Protein AF-A0A4D6HGR4-F1 (afdb_monomer_lite)

pLDDT: mean 90.15, std 4.47, range [66.94, 95.19]

Foldseek 3Di:
DVVLLVVLLVLLLVLVVLCVVVVHADPDPVLRVQCVVPNSVSVVVVLVVLVVVLVVVLVVDDPCSVVSSVVNRVVSNVNSVVSVVVND

Sequence (88 aa):
MWVGLVAVLLADVVSTYAGLQAGMTEGNPAMRIAIETAGIAALVAVKLVVLGFGAGVRTLLDERGAVVPLGLAIPWFVAAASNATHLL

Radius of gyration: 13.84 Å; chains: 1; bounding box: 31×25×39 Å

Organism: NCBI:txid1457250

Secondary structure (DSSP, 8-state):
-HHHHHHHHHHHHHHHHHHHHTT---SSHHHHHHHHHHTHHHHHHHHHHHHHHHHHHHHT-STTTTHHHHHHHHHHHHHHHHHHHHH-

InterPro domains:
  IPR043717 Domain of unknown function DUF5658 [PF18902] (5-57)

Structure (mmCIF, N/CA/C/O backbone):
data_AF-A0A4D6HGR4-F1
#
_entry.id   AF-A0A4D6HGR4-F1
#
loop_
_atom_site.group_PDB
_atom_site.id
_atom_site.type_symbol
_atom_site.label_atom_id
_atom_site.label_alt_id
_atom_site.label_comp_id
_atom_site.label_asym_id
_atom_site.label_entity_id
_atom_site.label_seq_id
_atom_site.pdbx_PDB_ins_code
_atom_site.Cartn_x
_atom_site.Cartn_y
_atom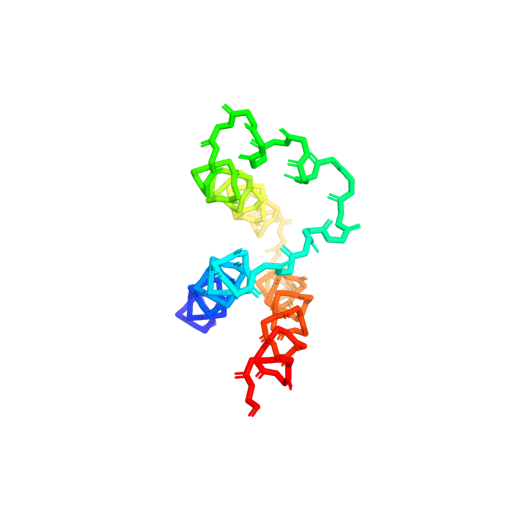_site.Cartn_z
_atom_site.occupancy
_atom_site.B_iso_or_equiv
_atom_site.auth_seq_id
_atom_site.auth_comp_id
_atom_site.auth_asym_id
_atom_site.auth_atom_id
_atom_site.pdbx_PDB_model_num
ATOM 1 N N . MET A 1 1 ? 10.044 -12.094 -9.143 1.00 66.94 1 MET A N 1
ATOM 2 C CA . MET A 1 1 ? 10.075 -10.779 -8.455 1.00 66.94 1 MET A CA 1
ATOM 3 C C . MET A 1 1 ? 8.683 -10.214 -8.202 1.00 66.94 1 MET A C 1
ATOM 5 O O . MET A 1 1 ? 8.393 -9.910 -7.057 1.00 66.94 1 MET A O 1
ATOM 9 N N . TRP A 1 2 ? 7.797 -10.146 -9.202 1.00 75.12 2 TRP A N 1
ATOM 10 C CA . TRP A 1 2 ? 6.423 -9.645 -9.020 1.00 75.12 2 TRP A CA 1
ATOM 11 C C . TRP A 1 2 ? 5.602 -10.386 -7.957 1.00 75.12 2 TRP A C 1
ATOM 13 O O . TRP A 1 2 ? 4.936 -9.736 -7.166 1.00 75.12 2 TRP A O 1
ATOM 23 N N . VAL A 1 3 ? 5.720 -11.716 -7.863 1.00 83.19 3 VAL A N 1
ATOM 24 C CA . VAL A 1 3 ? 5.060 -12.500 -6.797 1.00 83.19 3 VAL A CA 1
ATOM 25 C C . VAL A 1 3 ? 5.496 -12.040 -5.401 1.00 83.19 3 VAL A C 1
ATOM 27 O O . VAL A 1 3 ? 4.657 -11.860 -4.528 1.00 83.19 3 VAL A O 1
ATOM 30 N N . GLY A 1 4 ? 6.795 -11.784 -5.203 1.00 85.94 4 GLY A N 1
ATOM 31 C CA . GLY A 1 4 ? 7.317 -11.268 -3.935 1.00 85.94 4 GLY A CA 1
ATOM 32 C C . GLY A 1 4 ? 6.810 -9.859 -3.628 1.00 85.94 4 GLY A C 1
ATOM 33 O O . GLY A 1 4 ? 6.411 -9.589 -2.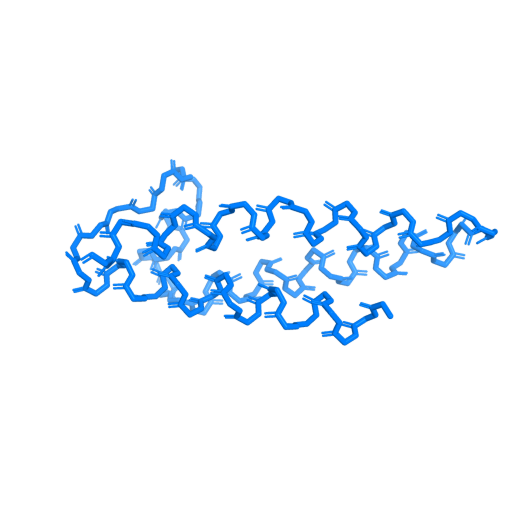503 1.00 85.94 4 GLY A O 1
ATOM 34 N N . LEU A 1 5 ? 6.739 -8.985 -4.637 1.00 86.88 5 LEU A N 1
ATOM 35 C CA . LEU A 1 5 ? 6.152 -7.651 -4.488 1.00 86.88 5 LEU A CA 1
ATOM 36 C C . LEU A 1 5 ? 4.669 -7.719 -4.095 1.00 86.88 5 LEU A C 1
ATOM 38 O O . LEU A 1 5 ? 4.244 -6.980 -3.215 1.00 86.88 5 LEU A O 1
ATOM 42 N N . VAL A 1 6 ? 3.893 -8.613 -4.715 1.00 89.50 6 VAL A N 1
ATOM 43 C CA . VAL A 1 6 ? 2.478 -8.821 -4.371 1.00 89.50 6 VAL A CA 1
ATOM 44 C C . VAL A 1 6 ? 2.340 -9.361 -2.949 1.00 89.50 6 VAL A C 1
ATOM 46 O O . VAL A 1 6 ? 1.510 -8.863 -2.197 1.00 89.50 6 VAL A O 1
ATOM 49 N N . ALA A 1 7 ? 3.172 -10.324 -2.545 1.00 91.44 7 ALA A N 1
ATOM 50 C CA . ALA A 1 7 ? 3.163 -10.847 -1.180 1.00 91.44 7 ALA A CA 1
ATOM 51 C C . ALA A 1 7 ? 3.465 -9.750 -0.145 1.00 91.44 7 ALA A C 1
ATOM 53 O O . ALA A 1 7 ? 2.752 -9.629 0.847 1.00 91.44 7 ALA A O 1
ATOM 54 N N . VAL A 1 8 ? 4.469 -8.907 -0.407 1.00 91.94 8 VAL A N 1
ATOM 55 C CA . VAL A 1 8 ? 4.804 -7.763 0.452 1.00 91.94 8 VAL A CA 1
ATOM 56 C C . VAL A 1 8 ? 3.678 -6.729 0.479 1.00 91.94 8 VAL A C 1
ATOM 58 O O . VAL A 1 8 ? 3.344 -6.219 1.543 1.00 91.94 8 VAL A O 1
ATOM 61 N N . LEU A 1 9 ? 3.053 -6.444 -0.665 1.00 91.94 9 LEU A N 1
ATOM 62 C CA . LEU A 1 9 ? 1.897 -5.553 -0.739 1.00 91.94 9 LEU A CA 1
ATOM 63 C C . LEU A 1 9 ? 0.733 -6.066 0.113 1.00 91.94 9 LEU A C 1
ATOM 65 O O . LEU A 1 9 ? 0.114 -5.282 0.827 1.00 91.94 9 LEU A O 1
ATOM 69 N N . LEU A 1 10 ? 0.435 -7.365 0.039 1.00 93.62 10 LEU A N 1
ATOM 70 C CA . LEU A 1 10 ? -0.627 -7.977 0.833 1.00 93.62 10 LEU A CA 1
ATOM 71 C C . LEU A 1 10 ? -0.292 -7.932 2.324 1.00 93.62 10 LEU A C 1
ATOM 73 O O . LEU A 1 10 ? -1.150 -7.556 3.118 1.00 93.62 10 LEU A O 1
ATOM 77 N N . ALA A 1 11 ? 0.947 -8.261 2.696 1.00 92.44 11 ALA A N 1
ATOM 78 C CA . ALA A 1 11 ? 1.407 -8.185 4.079 1.00 92.44 11 ALA A CA 1
ATOM 79 C C . ALA A 1 11 ? 1.275 -6.762 4.640 1.00 92.44 11 ALA A C 1
ATOM 81 O O . ALA A 1 11 ? 0.754 -6.587 5.737 1.00 92.44 11 ALA A O 1
ATOM 82 N N . ASP A 1 12 ? 1.668 -5.749 3.869 1.00 93.69 12 ASP A N 1
ATOM 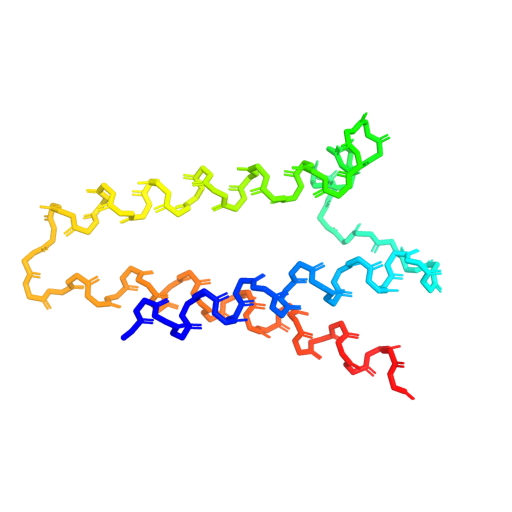83 C CA . ASP A 1 12 ? 1.518 -4.344 4.244 1.00 93.69 12 ASP A CA 1
ATOM 84 C C . ASP A 1 12 ? 0.044 -3.982 4.474 1.00 93.69 12 ASP A C 1
ATOM 86 O O . ASP A 1 12 ? -0.304 -3.571 5.579 1.00 93.69 12 ASP A O 1
ATOM 90 N N . VAL A 1 13 ? -0.848 -4.254 3.512 1.00 94.19 13 VAL A N 1
ATOM 91 C CA . VAL A 1 13 ? -2.286 -3.947 3.648 1.00 94.19 13 VAL A CA 1
ATOM 92 C C . VAL A 1 13 ? -2.909 -4.652 4.854 1.00 94.19 13 VAL A C 1
ATOM 94 O O . VAL A 1 13 ? -3.638 -4.022 5.620 1.00 94.19 13 VAL A O 1
ATOM 97 N N . VAL A 1 14 ? -2.623 -5.944 5.039 1.00 94.81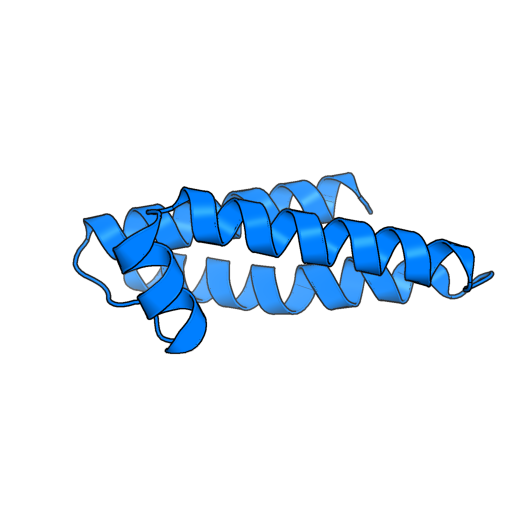 14 VAL A N 1
ATOM 98 C CA . VAL A 1 14 ? -3.159 -6.731 6.158 1.00 94.81 14 VAL A CA 1
ATOM 99 C C . VAL A 1 14 ? -2.629 -6.213 7.490 1.00 94.81 14 VAL A C 1
ATOM 101 O O . VAL A 1 14 ? -3.408 -6.054 8.425 1.00 94.81 14 VAL A O 1
ATOM 104 N N . SER A 1 15 ? -1.332 -5.917 7.581 1.00 92.25 15 SER A N 1
ATOM 105 C CA . SER A 1 15 ? -0.718 -5.418 8.812 1.00 92.25 15 SER A CA 1
ATOM 106 C C . SER A 1 15 ? -1.251 -4.037 9.203 1.00 92.25 15 SER A C 1
ATOM 108 O O . SER A 1 15 ? -1.563 -3.819 10.369 1.00 92.25 15 SER A O 1
ATOM 110 N N . THR A 1 16 ? -1.441 -3.135 8.234 1.00 92.38 16 THR A N 1
ATOM 111 C CA . THR A 1 16 ? -2.024 -1.810 8.472 1.00 92.38 16 THR A CA 1
ATOM 112 C C . THR A 1 16 ? -3.479 -1.941 8.893 1.00 92.38 16 THR A C 1
ATOM 114 O O . THR A 1 16 ? -3.895 -1.320 9.864 1.00 92.38 16 THR A O 1
ATOM 117 N N . TYR A 1 17 ? -4.254 -2.800 8.226 1.00 93.25 17 TYR A N 1
ATOM 118 C CA . TYR A 1 17 ? -5.630 -3.069 8.629 1.00 93.25 17 TYR A CA 1
ATOM 119 C C . TYR A 1 17 ? -5.708 -3.624 10.057 1.00 93.25 17 TYR A C 1
ATOM 121 O O . TYR A 1 17 ? -6.481 -3.117 10.864 1.00 93.25 17 TYR A O 1
ATOM 129 N N . ALA A 1 18 ? -4.881 -4.614 10.398 1.00 93.31 18 ALA A N 1
ATOM 130 C CA . ALA A 1 18 ? -4.826 -5.180 11.743 1.00 93.31 18 ALA A CA 1
ATOM 131 C C . ALA A 1 18 ? -4.401 -4.141 12.797 1.00 93.31 18 ALA A C 1
ATOM 133 O O . ALA A 1 18 ? -5.031 -4.060 13.848 1.00 93.31 18 ALA A O 1
ATOM 134 N N . GLY A 1 19 ? -3.406 -3.300 12.497 1.00 92.62 19 GLY A N 1
ATOM 135 C CA . GLY A 1 19 ? -2.981 -2.195 13.362 1.00 92.62 19 GLY A CA 1
ATOM 136 C C . GLY A 1 19 ? -4.101 -1.194 13.630 1.00 92.62 19 GLY A C 1
ATOM 137 O O . GLY A 1 19 ? -4.356 -0.846 14.782 1.00 92.62 19 GLY A O 1
ATOM 138 N N . LEU A 1 20 ? -4.831 -0.787 12.589 1.00 92.50 20 LEU A N 1
ATOM 139 C CA . LEU A 1 20 ? -5.985 0.106 12.730 1.00 92.50 20 LEU A CA 1
ATOM 140 C C . LEU A 1 20 ? -7.085 -0.518 13.601 1.00 92.50 20 LEU A C 1
ATOM 142 O O . LEU A 1 20 ? -7.647 0.166 14.453 1.00 92.50 20 LEU A O 1
ATOM 146 N N . GLN A 1 21 ? -7.360 -1.818 13.446 1.00 92.19 21 GLN A N 1
ATOM 147 C CA . GLN A 1 21 ? -8.325 -2.528 14.299 1.00 92.19 21 GLN A CA 1
ATOM 148 C C . GLN A 1 21 ? -7.848 -2.668 15.753 1.00 92.19 21 GLN A C 1
ATOM 150 O O . GLN A 1 21 ? -8.667 -2.703 16.668 1.00 92.19 21 GLN A O 1
ATOM 155 N N . ALA A 1 22 ? -6.534 -2.698 15.981 1.00 91.38 22 ALA A N 1
ATOM 156 C CA . ALA A 1 22 ? -5.926 -2.681 17.309 1.00 91.38 22 ALA A CA 1
ATOM 157 C C . ALA A 1 22 ? -5.857 -1.269 17.938 1.00 91.38 22 ALA A C 1
ATOM 159 O O . ALA A 1 22 ? -5.320 -1.111 19.033 1.00 91.38 22 ALA A O 1
ATOM 160 N N . GLY A 1 23 ? -6.393 -0.237 17.272 1.00 91.06 23 GLY A N 1
ATOM 161 C CA . GLY A 1 23 ? -6.410 1.144 17.764 1.00 91.06 23 GLY A CA 1
ATOM 162 C C . GLY A 1 23 ? -5.146 1.950 17.449 1.00 91.06 23 GLY A C 1
ATOM 163 O O . GLY A 1 23 ? -4.995 3.069 17.942 1.00 91.06 23 GLY A O 1
ATOM 164 N N . MET A 1 24 ? -4.239 1.418 16.623 1.00 89.38 24 MET A N 1
ATOM 165 C CA . MET A 1 24 ? -3.108 2.190 16.110 1.00 89.38 24 MET A CA 1
ATOM 166 C C . MET A 1 24 ? -3.601 3.267 15.143 1.00 89.38 24 MET A C 1
ATOM 168 O O . MET A 1 24 ? -4.643 3.144 14.502 1.00 89.38 24 MET A O 1
ATOM 172 N N . THR A 1 25 ? -2.827 4.340 15.017 1.00 89.06 25 THR A N 1
ATOM 173 C CA . THR A 1 25 ? -3.110 5.421 14.070 1.00 89.06 25 THR A CA 1
ATOM 174 C C . THR A 1 25 ? -2.118 5.365 12.918 1.00 89.06 25 THR A C 1
ATOM 176 O O . THR A 1 25 ? -0.923 5.181 13.139 1.00 89.06 25 THR A O 1
ATOM 179 N N . GLU A 1 26 ? -2.606 5.565 11.693 1.00 90.00 26 GLU A N 1
ATOM 180 C CA . GLU A 1 26 ? -1.752 5.683 10.510 1.00 90.00 26 GLU A CA 1
ATOM 181 C C . GLU A 1 26 ? -0.761 6.851 10.676 1.00 90.00 26 GLU A C 1
ATOM 183 O O . GLU A 1 26 ? -1.152 7.992 10.954 1.00 90.00 26 GLU A O 1
ATOM 188 N N . GLY A 1 27 ? 0.532 6.551 10.524 1.00 87.44 27 GLY A N 1
ATOM 189 C CA . GLY A 1 27 ? 1.618 7.504 10.754 1.00 87.44 27 GLY A CA 1
ATOM 190 C C . GLY A 1 27 ? 1.760 8.524 9.627 1.00 87.44 27 GLY A C 1
ATOM 191 O O . GLY A 1 27 ? 2.210 9.645 9.860 1.00 87.44 27 GLY A O 1
ATOM 192 N N . ASN A 1 28 ? 1.346 8.167 8.408 1.00 89.12 28 ASN A N 1
ATOM 193 C CA . ASN A 1 28 ? 1.327 9.079 7.271 1.00 89.12 28 ASN A CA 1
ATOM 194 C C . ASN A 1 28 ? 0.067 9.973 7.315 1.00 89.12 28 ASN A C 1
ATOM 196 O O . ASN A 1 28 ? -1.030 9.464 7.083 1.00 89.12 28 ASN A O 1
ATOM 200 N N . PRO A 1 29 ? 0.182 11.304 7.520 1.00 90.69 29 PRO A N 1
ATOM 201 C CA . PRO A 1 29 ? -0.985 12.178 7.667 1.00 90.69 29 PRO A CA 1
ATOM 202 C C . PRO A 1 29 ? -1.906 12.192 6.442 1.00 90.69 29 PRO A C 1
ATOM 204 O O . PRO A 1 29 ? -3.124 12.247 6.593 1.00 90.69 29 PRO A O 1
ATOM 207 N N . ALA A 1 30 ? -1.342 12.119 5.232 1.00 93.25 30 ALA A N 1
ATOM 208 C CA . ALA A 1 30 ? -2.124 12.102 3.999 1.00 93.25 30 ALA A CA 1
ATOM 209 C C . ALA A 1 30 ? -2.880 10.778 3.842 1.00 93.25 30 ALA A C 1
ATOM 211 O O . ALA A 1 30 ? -4.061 10.774 3.497 1.00 93.25 30 ALA A O 1
ATOM 212 N N . MET A 1 31 ? -2.217 9.656 4.143 1.00 92.88 31 MET A N 1
ATOM 213 C CA . MET A 1 31 ? -2.860 8.342 4.109 1.00 92.88 31 MET A CA 1
ATOM 214 C C . MET A 1 31 ? -3.921 8.211 5.200 1.00 92.88 31 MET A C 1
ATOM 216 O O . MET A 1 31 ? -4.986 7.665 4.945 1.00 92.88 31 MET A O 1
ATOM 220 N N . ARG A 1 32 ? -3.673 8.774 6.385 1.00 92.44 32 ARG A N 1
ATOM 221 C CA . ARG A 1 32 ? -4.644 8.814 7.478 1.00 92.44 32 ARG A CA 1
ATOM 222 C C . ARG A 1 32 ? -5.943 9.490 7.049 1.00 92.44 32 ARG A C 1
ATOM 224 O O . ARG A 1 32 ? -6.994 8.877 7.169 1.00 92.44 32 ARG A O 1
ATOM 231 N N . ILE A 1 33 ? -5.868 10.687 6.464 1.00 93.88 33 ILE A N 1
ATOM 232 C CA . ILE A 1 33 ? -7.048 11.404 5.945 1.00 93.88 33 ILE A CA 1
ATOM 233 C C . ILE A 1 33 ? -7.763 10.573 4.866 1.00 93.88 33 ILE A C 1
ATOM 235 O O . ILE A 1 33 ? -8.993 10.502 4.822 1.00 93.88 33 ILE A O 1
ATOM 239 N N . ALA A 1 34 ? -7.004 9.914 3.990 1.00 93.94 34 ALA A N 1
ATOM 240 C CA . ALA A 1 34 ? -7.573 9.071 2.944 1.00 93.94 34 ALA A CA 1
ATOM 241 C C . ALA A 1 34 ? -8.305 7.843 3.525 1.00 93.94 34 ALA A C 1
ATOM 243 O O . ALA A 1 34 ? -9.397 7.501 3.077 1.00 93.94 34 ALA A O 1
ATOM 244 N N . ILE A 1 35 ? -7.742 7.208 4.556 1.00 93.94 35 ILE A N 1
ATOM 245 C CA . ILE A 1 35 ? -8.352 6.066 5.246 1.00 93.94 35 ILE A CA 1
ATOM 246 C C . ILE A 1 35 ? -9.568 6.503 6.070 1.00 93.94 35 ILE A C 1
ATOM 248 O O . ILE A 1 35 ? -10.579 5.810 6.066 1.00 93.94 35 ILE A O 1
ATOM 252 N N . GLU A 1 36 ? -9.527 7.657 6.731 1.00 92.31 36 GLU A N 1
ATOM 253 C CA . GLU A 1 36 ? -10.681 8.207 7.458 1.00 92.31 36 GLU A CA 1
ATOM 254 C C . GLU A 1 36 ? -11.868 8.507 6.524 1.00 92.31 36 GLU A C 1
ATOM 256 O O . GLU A 1 36 ? -13.020 8.366 6.925 1.00 92.31 36 GLU A O 1
ATOM 261 N N . THR A 1 37 ? -11.601 8.883 5.268 1.00 93.31 37 THR A N 1
ATOM 262 C CA . THR A 1 37 ? -12.642 9.244 4.288 1.00 93.31 37 THR A CA 1
ATOM 263 C C . THR A 1 37 ? -13.162 8.063 3.469 1.00 93.31 37 THR A C 1
ATOM 265 O O . THR A 1 37 ? -14.362 7.987 3.211 1.00 93.31 37 THR A O 1
ATOM 268 N N . ALA A 1 38 ? -12.291 7.143 3.049 1.00 91.06 38 ALA A N 1
ATOM 269 C CA . ALA A 1 38 ? -12.636 6.040 2.146 1.00 91.06 38 ALA A CA 1
ATOM 270 C C . ALA A 1 38 ? -12.292 4.643 2.702 1.00 91.06 38 ALA A C 1
ATOM 272 O O . ALA A 1 38 ? -12.382 3.638 1.992 1.00 91.06 38 ALA A O 1
ATOM 273 N N . GLY A 1 39 ? -11.915 4.553 3.977 1.00 91.62 39 GLY A N 1
ATOM 274 C CA . GLY A 1 39 ? -11.541 3.306 4.637 1.00 91.62 39 GLY A CA 1
ATOM 275 C C . GLY A 1 39 ? -10.254 2.698 4.079 1.00 91.62 39 GLY A C 1
ATOM 276 O O . GLY A 1 39 ? -9.472 3.329 3.366 1.00 91.62 39 GLY A O 1
ATOM 277 N N . ILE A 1 40 ? -10.052 1.408 4.352 1.00 91.56 40 ILE A N 1
ATOM 278 C CA . ILE A 1 40 ? -8.876 0.664 3.871 1.00 91.56 40 ILE A CA 1
ATOM 279 C C . ILE A 1 40 ? -8.786 0.608 2.332 1.00 91.56 40 ILE A C 1
ATOM 281 O O . ILE A 1 40 ? -7.706 0.402 1.776 1.00 91.56 40 ILE A O 1
ATOM 285 N N . ALA A 1 41 ? -9.898 0.844 1.626 1.00 92.69 41 ALA A N 1
ATOM 286 C CA . ALA A 1 41 ? -9.919 0.919 0.168 1.00 92.69 41 ALA A CA 1
ATOM 287 C C . ALA A 1 41 ? -9.030 2.055 -0.368 1.00 92.69 41 ALA A C 1
ATOM 289 O O . ALA A 1 41 ? -8.441 1.903 -1.437 1.00 92.69 41 ALA A O 1
ATOM 290 N N . ALA A 1 42 ? -8.860 3.145 0.390 1.00 93.62 42 ALA A N 1
ATOM 291 C CA . ALA A 1 42 ? -7.944 4.229 0.045 1.00 93.62 42 ALA A CA 1
ATOM 292 C C . ALA A 1 42 ? -6.490 3.747 -0.059 1.00 93.62 42 ALA A C 1
ATOM 294 O O . ALA A 1 42 ? -5.800 4.038 -1.038 1.00 93.62 42 ALA A O 1
ATOM 295 N N . LEU A 1 43 ? -6.045 2.948 0.916 1.00 93.19 43 LEU A N 1
ATOM 296 C CA . LEU A 1 43 ? -4.700 2.374 0.938 1.00 93.19 43 LEU A CA 1
ATOM 297 C C . LEU A 1 43 ? -4.475 1.458 -0.271 1.00 93.19 43 LEU A C 1
ATOM 299 O O . LEU A 1 43 ? -3.454 1.561 -0.952 1.00 93.19 43 LEU A O 1
ATOM 303 N N . VAL A 1 44 ? -5.448 0.590 -0.565 1.00 94.12 44 VAL A N 1
ATOM 304 C CA . VAL A 1 44 ? -5.388 -0.314 -1.722 1.00 94.12 44 VAL A CA 1
ATOM 305 C C . VAL A 1 44 ? -5.334 0.481 -3.027 1.00 94.12 44 VAL A C 1
ATOM 307 O O . VAL A 1 44 ? -4.475 0.210 -3.864 1.00 94.12 44 VAL A O 1
ATOM 310 N N . ALA A 1 45 ? -6.188 1.494 -3.188 1.00 95.19 45 ALA A N 1
ATOM 311 C CA . ALA A 1 45 ? -6.215 2.337 -4.379 1.00 95.19 45 ALA A CA 1
ATOM 312 C C . ALA A 1 45 ? -4.866 3.031 -4.616 1.00 95.19 45 ALA A C 1
ATOM 314 O O . ALA A 1 45 ? -4.316 2.946 -5.715 1.00 95.19 45 ALA A O 1
ATOM 315 N N . VAL A 1 46 ? -4.283 3.646 -3.583 1.00 94.06 46 VAL A N 1
ATOM 316 C CA . VAL A 1 46 ? -2.969 4.296 -3.693 1.00 94.06 46 VAL A CA 1
ATOM 317 C C . VAL A 1 46 ? -1.884 3.289 -4.075 1.00 94.06 46 VAL A C 1
ATOM 319 O O . VAL A 1 46 ? -1.080 3.568 -4.964 1.00 94.06 46 VAL A O 1
ATOM 322 N N . LYS A 1 47 ? -1.874 2.092 -3.477 1.00 92.81 47 LYS A N 1
ATOM 323 C CA . LYS A 1 47 ? -0.906 1.047 -3.842 1.00 92.81 47 LYS A CA 1
ATOM 324 C C . LYS A 1 47 ? -1.053 0.599 -5.293 1.00 92.81 47 LYS A C 1
ATOM 326 O O . LYS A 1 47 ? -0.039 0.403 -5.957 1.00 92.81 47 LYS A O 1
ATOM 331 N N . LEU A 1 48 ? -2.279 0.480 -5.805 1.00 93.56 48 LEU A N 1
ATOM 332 C CA . LEU A 1 48 ? -2.524 0.154 -7.212 1.00 93.56 48 LEU A CA 1
ATOM 333 C C . LEU A 1 48 ? -2.033 1.261 -8.153 1.00 9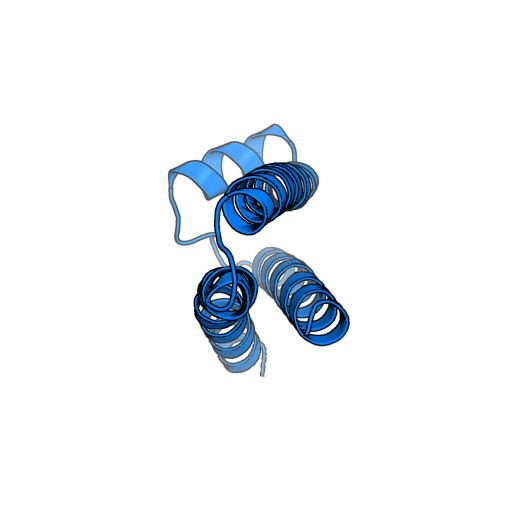3.56 48 LEU A C 1
ATOM 335 O O . LEU A 1 48 ? -1.403 0.949 -9.163 1.00 93.56 48 LEU A O 1
ATOM 339 N N . VAL A 1 49 ? -2.243 2.537 -7.810 1.00 95.19 49 VAL A N 1
ATOM 340 C CA . VAL A 1 49 ? -1.694 3.667 -8.583 1.00 95.19 49 VAL A CA 1
ATOM 341 C C . VAL A 1 49 ? -0.166 3.611 -8.609 1.00 95.19 49 VAL A C 1
ATOM 343 O O . VAL A 1 49 ? 0.437 3.715 -9.676 1.00 95.19 49 VAL A O 1
ATOM 346 N N . VAL A 1 50 ? 0.469 3.384 -7.457 1.00 92.94 50 VAL A N 1
ATOM 347 C CA . VAL A 1 50 ? 1.931 3.269 -7.348 1.00 92.94 50 VAL A CA 1
ATOM 348 C C . VAL A 1 50 ? 2.463 2.063 -8.129 1.00 92.94 50 VAL A C 1
ATOM 350 O O . VAL A 1 50 ? 3.472 2.185 -8.823 1.00 92.94 50 VAL A O 1
ATOM 353 N N . LEU A 1 51 ? 1.783 0.914 -8.072 1.00 92.38 51 LEU A N 1
ATOM 354 C CA . LEU A 1 51 ? 2.124 -0.258 -8.882 1.00 92.38 51 LEU A CA 1
ATOM 355 C C . LEU A 1 51 ? 2.016 0.031 -10.379 1.00 92.38 51 LEU A C 1
ATOM 357 O O . LEU A 1 51 ? 2.922 -0.335 -11.123 1.00 92.38 51 LEU A O 1
ATOM 361 N N . GLY A 1 52 ? 0.936 0.682 -10.819 1.00 93.06 52 GLY A N 1
ATOM 362 C CA . GLY A 1 52 ? 0.735 1.053 -12.219 1.00 93.06 52 GLY A CA 1
ATOM 363 C C . GLY A 1 52 ? 1.819 2.008 -12.713 1.00 93.06 52 GLY A C 1
ATOM 364 O O . GLY A 1 52 ? 2.419 1.778 -13.763 1.00 93.06 52 GLY A O 1
ATOM 365 N N . PHE A 1 53 ? 2.145 3.024 -11.911 1.00 93.62 53 PHE A N 1
ATOM 366 C CA . PHE A 1 53 ? 3.244 3.940 -12.201 1.00 93.62 53 PHE A CA 1
ATOM 367 C C . PHE A 1 53 ? 4.588 3.205 -12.280 1.00 93.62 53 PHE A C 1
ATOM 369 O O . PHE A 1 53 ? 5.319 3.360 -13.255 1.00 93.62 53 PHE A O 1
ATOM 376 N N . GLY A 1 54 ? 4.896 2.344 -11.306 1.00 90.12 54 GLY A N 1
ATOM 377 C CA . GLY A 1 54 ? 6.112 1.532 -11.317 1.00 90.12 54 GLY A CA 1
ATOM 378 C C . GLY A 1 54 ? 6.185 0.588 -12.521 1.00 90.12 54 GLY A C 1
ATOM 379 O O . GLY A 1 54 ? 7.235 0.459 -13.146 1.00 90.12 54 GLY A O 1
ATOM 380 N N . ALA A 1 55 ? 5.072 -0.034 -12.907 1.00 89.94 55 ALA A N 1
ATOM 381 C CA . ALA A 1 55 ? 5.009 -0.860 -14.107 1.00 89.94 55 ALA A CA 1
ATOM 382 C C . ALA A 1 55 ? 5.325 -0.041 -15.371 1.00 89.94 55 ALA A C 1
ATOM 384 O O . ALA A 1 55 ? 6.127 -0.493 -16.185 1.00 89.94 55 ALA A O 1
ATOM 385 N N . GLY A 1 56 ? 4.785 1.177 -15.491 1.00 92.31 56 GLY A N 1
ATOM 386 C CA . GLY A 1 56 ? 5.107 2.100 -16.585 1.00 92.31 56 GLY A CA 1
ATOM 387 C C . GLY A 1 56 ? 6.566 2.569 -16.577 1.00 92.31 56 GLY A C 1
ATOM 388 O O . GLY A 1 56 ? 7.220 2.582 -17.612 1.00 92.31 56 GLY A O 1
ATOM 389 N N . VAL A 1 57 ? 7.137 2.879 -15.411 1.00 90.81 57 VAL A N 1
ATOM 390 C CA . VAL A 1 57 ? 8.569 3.218 -15.308 1.00 90.81 57 VAL A CA 1
ATOM 391 C C . VAL A 1 57 ? 9.440 2.029 -15.706 1.00 90.81 57 VAL A C 1
ATOM 393 O O . VAL A 1 57 ? 10.443 2.202 -16.393 1.00 90.81 57 VAL A O 1
ATOM 396 N N . ARG A 1 58 ? 9.055 0.804 -15.331 1.00 87.94 58 ARG A N 1
ATOM 397 C CA . ARG A 1 58 ? 9.794 -0.402 -15.713 1.00 87.94 58 ARG A CA 1
ATOM 398 C C . ARG A 1 58 ? 9.861 -0.579 -17.230 1.00 87.94 58 ARG A C 1
ATOM 400 O O . ARG A 1 58 ? 10.884 -1.058 -17.695 1.00 87.94 58 ARG A O 1
ATOM 407 N N . THR A 1 59 ? 8.835 -0.205 -17.999 1.00 89.38 59 THR A N 1
ATOM 408 C CA . THR A 1 59 ? 8.895 -0.330 -19.469 1.00 89.38 59 THR A CA 1
ATOM 409 C C . THR A 1 59 ? 9.878 0.641 -20.120 1.00 89.38 59 THR A C 1
ATOM 411 O O . THR A 1 59 ? 10.238 0.443 -21.272 1.00 89.38 59 THR A O 1
ATOM 414 N N . LEU A 1 60 ? 10.312 1.680 -19.398 1.00 91.31 60 LEU A N 1
ATOM 415 C CA . LEU A 1 60 ? 11.329 2.639 -19.843 1.00 91.31 60 LEU A CA 1
ATOM 416 C C . LEU A 1 60 ? 12.751 2.229 -19.430 1.00 91.31 60 LEU A C 1
ATOM 418 O O . LEU A 1 60 ? 13.712 2.919 -19.761 1.00 91.31 60 LEU A O 1
ATOM 422 N N . LEU A 1 61 ? 12.885 1.151 -18.655 1.00 87.44 61 LEU A N 1
ATOM 423 C CA . LEU A 1 61 ? 14.154 0.657 -18.144 1.00 87.44 61 LEU A CA 1
ATOM 424 C C . LEU A 1 61 ? 14.464 -0.686 -18.794 1.00 87.44 61 LEU A C 1
ATOM 426 O O . LEU A 1 61 ? 13.685 -1.627 -18.663 1.00 87.44 61 LEU A O 1
ATOM 430 N N . ASP A 1 62 ? 15.638 -0.781 -19.411 1.00 84.38 62 ASP A N 1
ATOM 431 C CA . ASP A 1 62 ? 16.135 -2.019 -20.008 1.00 84.38 62 ASP A CA 1
ATOM 432 C C . ASP A 1 62 ? 16.531 -3.030 -18.904 1.00 84.38 62 ASP A C 1
ATOM 434 O O . ASP A 1 62 ? 15.728 -3.467 -18.074 1.00 84.38 62 ASP A O 1
ATOM 438 N N . GLU A 1 63 ? 17.810 -3.387 -18.800 1.00 82.00 63 GLU A N 1
ATOM 439 C CA . GLU A 1 63 ? 18.281 -4.432 -17.880 1.00 82.00 63 GLU A CA 1
ATOM 440 C C . GLU A 1 63 ? 18.108 -4.079 -16.388 1.00 82.00 63 GLU A C 1
ATOM 442 O O . GLU A 1 63 ? 18.096 -4.953 -15.520 1.00 82.00 63 GLU A O 1
ATOM 447 N N . ARG A 1 64 ? 17.907 -2.794 -16.062 1.00 83.19 64 ARG A N 1
ATOM 448 C CA . ARG A 1 64 ? 17.749 -2.295 -14.681 1.00 83.19 64 ARG A CA 1
ATOM 449 C C . ARG A 1 64 ? 16.312 -2.329 -14.166 1.00 83.19 64 ARG A C 1
ATOM 451 O O . ARG A 1 64 ? 16.062 -1.914 -13.034 1.00 83.19 64 ARG A O 1
ATOM 458 N N . GLY A 1 65 ? 15.360 -2.851 -14.938 1.00 81.50 65 GLY A N 1
ATOM 459 C CA . GLY A 1 65 ? 13.945 -2.839 -14.562 1.00 81.50 65 GLY A CA 1
ATOM 460 C C . GLY A 1 65 ? 13.631 -3.517 -13.219 1.00 81.50 65 GLY A C 1
ATOM 461 O O . GLY A 1 65 ? 12.575 -3.258 -12.640 1.00 81.50 65 GLY A O 1
ATOM 462 N N . ALA A 1 66 ? 14.501 -4.401 -12.707 1.00 82.94 66 ALA A N 1
ATOM 463 C CA . ALA A 1 66 ? 14.350 -5.058 -11.400 1.00 82.94 66 ALA A CA 1
ATOM 464 C C . ALA A 1 66 ? 14.469 -4.099 -10.198 1.00 82.94 66 ALA A C 1
ATOM 466 O O . ALA A 1 66 ? 13.938 -4.401 -9.131 1.00 82.94 66 ALA A O 1
ATOM 467 N N . VAL A 1 67 ? 15.086 -2.926 -10.377 1.00 87.69 67 VAL A N 1
ATOM 468 C CA . VAL A 1 67 ? 15.172 -1.887 -9.337 1.00 87.69 67 VAL A CA 1
ATOM 469 C C . VAL A 1 67 ? 13.787 -1.367 -8.956 1.00 87.69 67 VAL A C 1
ATOM 471 O O . VAL A 1 67 ? 13.550 -1.067 -7.792 1.00 87.69 67 VAL A O 1
ATOM 474 N N . VAL A 1 68 ? 12.843 -1.324 -9.901 1.00 88.69 68 VAL A N 1
ATOM 475 C CA . VAL A 1 68 ? 11.489 -0.818 -9.646 1.00 88.69 68 VAL A CA 1
ATOM 476 C C . VAL A 1 68 ? 10.712 -1.678 -8.639 1.00 88.69 68 VAL A C 1
ATOM 478 O O . VAL A 1 68 ? 10.331 -1.149 -7.597 1.00 88.69 68 VAL A O 1
ATOM 481 N N . PRO A 1 69 ? 10.491 -2.992 -8.861 1.00 86.56 69 PRO A N 1
ATOM 482 C CA . PRO A 1 69 ? 9.780 -3.810 -7.884 1.00 86.56 69 PRO A CA 1
ATOM 483 C C . PRO A 1 69 ? 10.519 -3.901 -6.544 1.00 86.56 69 PRO A C 1
ATOM 485 O O . PRO A 1 69 ? 9.863 -4.018 -5.517 1.00 86.56 69 PRO A O 1
ATOM 488 N N . LEU A 1 70 ? 11.855 -3.811 -6.522 1.00 88.62 70 LEU A N 1
ATOM 489 C CA . LEU A 1 70 ? 12.623 -3.764 -5.274 1.00 88.62 70 LEU A CA 1
ATOM 490 C C . LEU A 1 70 ? 12.399 -2.456 -4.507 1.00 88.62 70 LEU A C 1
ATOM 492 O O . LEU A 1 70 ? 12.130 -2.494 -3.310 1.00 88.62 70 LEU A O 1
ATOM 496 N N . GLY A 1 71 ? 12.450 -1.314 -5.196 1.00 88.62 71 GLY A N 1
ATOM 497 C CA . GLY A 1 71 ? 12.194 -0.001 -4.606 1.00 88.62 71 GLY A CA 1
ATOM 498 C C . GLY A 1 71 ? 10.774 0.146 -4.059 1.00 88.62 71 GLY A C 1
ATOM 499 O O . GLY A 1 71 ? 10.573 0.880 -3.099 1.00 88.62 71 GLY A O 1
ATOM 500 N N . LEU A 1 72 ? 9.806 -0.586 -4.619 1.00 90.12 72 LEU A N 1
ATOM 501 C CA . LEU A 1 72 ? 8.447 -0.675 -4.079 1.00 90.12 72 LEU A CA 1
ATOM 502 C C . LEU A 1 72 ? 8.350 -1.651 -2.899 1.00 90.12 72 LEU A C 1
ATOM 504 O O . LEU A 1 72 ? 7.742 -1.330 -1.881 1.00 90.12 72 LEU A O 1
ATOM 508 N N . ALA A 1 73 ? 8.957 -2.834 -3.016 1.00 90.31 73 ALA A N 1
ATOM 509 C CA . ALA A 1 73 ? 8.846 -3.877 -2.002 1.00 90.31 73 ALA A CA 1
ATOM 510 C C . ALA A 1 73 ? 9.556 -3.507 -0.694 1.00 90.31 73 ALA A C 1
ATOM 512 O O . ALA A 1 73 ? 9.011 -3.744 0.375 1.00 90.31 73 ALA A O 1
ATOM 513 N N . ILE A 1 74 ? 10.757 -2.927 -0.747 1.00 91.38 74 ILE A N 1
ATOM 514 C CA . ILE A 1 74 ? 11.557 -2.644 0.455 1.00 91.38 74 ILE A CA 1
ATOM 515 C C . ILE A 1 74 ? 10.811 -1.761 1.477 1.00 91.38 74 ILE A C 1
ATOM 517 O O . ILE A 1 74 ? 10.672 -2.198 2.620 1.00 91.38 74 ILE A O 1
ATOM 521 N N . PRO A 1 75 ? 10.300 -0.562 1.131 1.00 90.38 75 PRO A N 1
ATOM 522 C CA . PRO A 1 75 ? 9.613 0.285 2.106 1.00 90.38 75 PRO A CA 1
ATOM 523 C C . PRO A 1 75 ? 8.319 -0.349 2.632 1.00 90.38 75 PRO A C 1
ATOM 525 O O . PRO A 1 75 ? 8.041 -0.248 3.824 1.00 90.38 75 PRO A O 1
ATOM 528 N N . TRP A 1 76 ? 7.555 -1.046 1.783 1.00 93.19 76 TRP A N 1
ATOM 529 C CA . TRP A 1 76 ? 6.341 -1.755 2.209 1.00 93.19 76 TRP A CA 1
ATOM 530 C C . TRP A 1 76 ? 6.650 -2.925 3.141 1.00 93.19 76 TRP A C 1
ATOM 532 O O . TRP A 1 76 ? 5.934 -3.154 4.108 1.00 93.19 76 TRP A O 1
ATOM 542 N N . PHE A 1 77 ? 7.746 -3.644 2.900 1.00 92.50 77 PHE A N 1
ATOM 543 C CA . PHE A 1 77 ? 8.194 -4.704 3.794 1.00 92.50 77 PHE A CA 1
ATOM 544 C C . PHE A 1 77 ? 8.582 -4.148 5.166 1.00 92.50 77 PHE A C 1
ATOM 546 O O . PHE A 1 77 ? 8.185 -4.709 6.181 1.00 92.50 77 PHE A O 1
ATOM 553 N N . VAL A 1 78 ? 9.317 -3.031 5.206 1.00 92.88 78 VAL A N 1
ATOM 554 C CA . VAL A 1 78 ? 9.691 -2.369 6.465 1.00 92.88 78 VAL A CA 1
ATOM 555 C C . VAL A 1 78 ? 8.451 -1.919 7.241 1.00 92.88 78 VAL A C 1
ATOM 557 O O . VAL A 1 78 ? 8.367 -2.174 8.441 1.00 92.88 78 VAL A O 1
ATOM 560 N N . ALA A 1 79 ? 7.473 -1.312 6.564 1.00 90.81 79 ALA A N 1
ATOM 561 C CA . ALA A 1 79 ? 6.209 -0.918 7.184 1.00 90.81 79 ALA A CA 1
ATOM 562 C C . ALA A 1 79 ? 5.442 -2.135 7.730 1.00 90.81 79 ALA A C 1
ATOM 564 O O . ALA A 1 79 ? 5.063 -2.152 8.899 1.00 90.81 79 ALA A O 1
ATOM 565 N N . ALA A 1 80 ? 5.294 -3.189 6.921 1.00 91.00 80 ALA A N 1
ATOM 566 C CA . ALA A 1 80 ? 4.613 -4.416 7.324 1.00 91.00 80 ALA A CA 1
ATOM 567 C C . ALA A 1 80 ? 5.285 -5.098 8.524 1.00 91.00 80 ALA A C 1
ATOM 569 O O . ALA A 1 80 ? 4.606 -5.545 9.447 1.00 91.00 80 ALA A O 1
ATOM 570 N N . ALA A 1 81 ? 6.618 -5.156 8.529 1.00 91.94 81 ALA A N 1
ATOM 571 C CA . ALA A 1 81 ? 7.392 -5.715 9.629 1.00 91.94 81 ALA A CA 1
ATOM 572 C C . ALA A 1 81 ? 7.232 -4.886 10.911 1.00 91.94 81 ALA A C 1
ATOM 574 O O . ALA A 1 81 ? 7.019 -5.458 11.975 1.00 91.94 81 ALA A O 1
ATOM 575 N N . SER A 1 82 ? 7.270 -3.553 10.811 1.00 91.12 82 SER A N 1
ATOM 576 C CA . SER A 1 82 ? 7.037 -2.661 11.953 1.00 91.12 82 SER A CA 1
ATOM 577 C C . SER A 1 82 ? 5.637 -2.859 12.537 1.00 91.12 82 SER A C 1
ATOM 579 O O . SER A 1 82 ? 5.503 -3.082 13.740 1.00 91.12 82 SER A O 1
ATOM 581 N N . ASN A 1 83 ? 4.604 -2.887 11.693 1.00 90.88 83 ASN A N 1
ATOM 582 C CA . ASN A 1 83 ? 3.238 -3.170 12.126 1.00 90.88 83 ASN A CA 1
ATOM 583 C C . ASN A 1 83 ? 3.140 -4.541 12.808 1.00 90.88 83 ASN A C 1
ATOM 585 O O . ASN A 1 83 ? 2.571 -4.648 13.889 1.00 90.88 83 ASN A O 1
ATOM 589 N N . ALA A 1 84 ? 3.745 -5.581 12.226 1.00 88.00 84 ALA A N 1
ATOM 590 C CA . ALA A 1 84 ? 3.759 -6.914 12.819 1.00 88.00 84 ALA A CA 1
ATOM 591 C C . ALA A 1 84 ? 4.437 -6.937 14.199 1.00 88.00 84 ALA A C 1
ATOM 593 O O . ALA A 1 84 ? 3.918 -7.573 15.107 1.00 88.00 84 ALA A O 1
ATOM 594 N N . THR A 1 85 ? 5.545 -6.211 14.393 1.00 91.12 85 THR A N 1
ATOM 595 C CA . THR A 1 85 ? 6.204 -6.123 15.710 1.00 91.12 85 THR A CA 1
ATOM 596 C C . THR A 1 85 ? 5.380 -5.393 16.765 1.00 91.12 85 THR A C 1
ATOM 598 O O . THR A 1 85 ? 5.554 -5.668 17.943 1.00 91.12 85 THR A O 1
ATOM 601 N N . HIS A 1 86 ? 4.494 -4.476 16.367 1.00 85.69 86 HIS A N 1
ATOM 602 C CA . HIS A 1 86 ? 3.595 -3.779 17.291 1.00 85.69 86 HIS A CA 1
ATOM 603 C C . HIS A 1 86 ? 2.310 -4.562 17.597 1.00 85.69 86 HIS A C 1
ATOM 605 O O . HIS A 1 86 ? 1.608 -4.222 18.546 1.00 85.69 86 HIS A O 1
ATOM 611 N N . LEU A 1 87 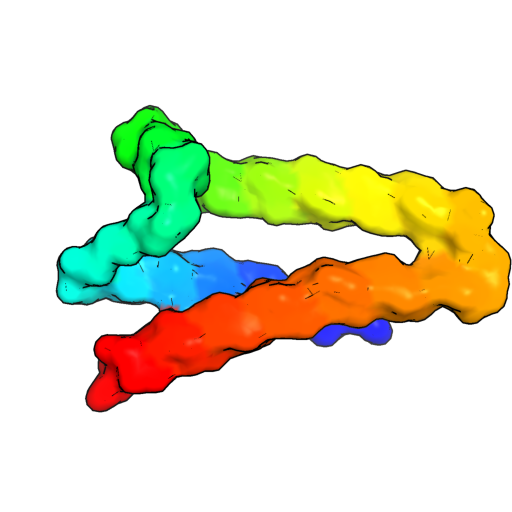? 1.993 -5.576 16.788 1.00 84.06 87 LEU A N 1
ATOM 612 C CA . LEU A 1 87 ? 0.808 -6.426 16.934 1.00 84.06 87 LEU A CA 1
ATOM 613 C C . LEU A 1 87 ? 1.054 -7.707 17.748 1.00 84.06 87 LEU A C 1
ATOM 615 O O . LEU A 1 87 ? 0.082 -8.353 18.139 1.00 84.06 87 LEU A O 1
ATOM 619 N N . LEU A 1 88 ? 2.317 -8.089 17.953 1.00 79.06 88 LEU A N 1
ATOM 620 C CA . LEU A 1 88 ? 2.748 -9.235 18.765 1.00 79.06 88 LEU A CA 1
ATOM 621 C C . LEU A 1 88 ? 2.960 -8.829 20.227 1.00 79.06 88 LEU A C 1
ATOM 623 O O . LEU A 1 88 ? 2.619 -9.658 21.099 1.00 79.06 88 LEU A O 1
#